Protein AF-A0A961MK84-F1 (afdb_monomer)

Secondary structure (DSSP, 8-state):
-EEEEEEES-SS-EEEEEEE-SSPP----TT-----PPPSS-HHHHHHHHHHHHHHHHHHHHHHHHHHHHHHHHHHHHHHHHHHHHHHHHHHHHHHHHHHHHHHHHHHHHHHHHHHT-

Radius of gyration: 33.27 Å; Cα contacts (8 Å, |Δi|>4): 69; chains: 1; bounding box: 73×33×93 Å

Solvent-accessible surface area (backbone atoms only — not comparable to full-atom values): 6844 Å² total; per-residue (Å²): 86,70,49,77,38,32,43,59,78,46,58,87,44,61,45,83,39,81,45,76,60,45,76,78,82,78,83,84,67,90,82,66,80,80,77,86,75,89,60,84,90,39,66,67,64,51,46,67,56,45,52,60,51,55,51,51,52,53,53,51,52,45,50,52,32,27,52,53,24,50,53,23,48,49,51,55,52,50,55,50,50,51,52,54,49,48,58,47,51,54,53,50,49,53,52,50,54,50,52,50,51,53,50,54,52,50,55,52,51,51,54,52,56,58,61,74,73,109

Nearest PDB structures (foldseek):
  7njl-assembly1_G  TM=9.414E-01  e=1.894E-06  Mycolicibacterium smegmatis MC2 155
  2quf-assembly1_A  TM=4.580E-01  e=1.541E+00  unclassified
  2qlz-assembly1_A  TM=4.606E-01  e=1.879E+00  unclassified

Mean predicted aligned error: 8.13 Å

pLDDT: mean 90.43, std 10.3, range [52.25, 98.38]

Sequence (118 aa):
ATIYFNRFQSVISQVPTERQLIPAVFEAREGGASSQYEYEPDEEAILADLLPRGVATQIFTALLENGASEQGARMSAMDNATRNAGEMIDKLTIVYNRSRQQAITSELIEIISGAEAL

Foldseek 3Di:
DKDWAWAPPDLVDTDTDIGDLPPDDDDDDDPDPPPDDDDPPDPVVVCVVVSVVVSVVVVVVRVVRRVVNVVSPVVVVVVVVVVVVVVVVVVVVVVVVVVVVVVVVVVVVVVVVVVVVD

Structure (mmCIF, N/CA/C/O backbone):
data_AF-A0A961MK84-F1
#
_entry.id   AF-A0A961MK84-F1
#
loop_
_atom_site.group_PDB
_atom_site.id
_atom_site.type_symbol
_atom_site.label_atom_id
_atom_site.label_alt_id
_atom_site.label_comp_id
_atom_site.label_asym_id
_atom_site.label_entity_id
_atom_site.label_seq_id
_atom_site.pdbx_PDB_ins_code
_atom_site.Cartn_x
_atom_site.Cartn_y
_atom_site.Cartn_z
_atom_site.occupancy
_atom_site.B_iso_or_equiv
_atom_site.auth_seq_id
_atom_site.auth_comp_id
_atom_site.auth_asym_id
_atom_site.auth_atom_id
_atom_site.pdbx_PDB_model_num
ATOM 1 N N . ALA A 1 1 ? 12.484 -10.891 -22.369 1.00 83.44 1 ALA A N 1
ATOM 2 C CA . ALA A 1 1 ? 12.456 -10.792 -20.899 1.00 83.44 1 ALA A CA 1
ATOM 3 C C . ALA A 1 1 ? 11.619 -9.587 -20.503 1.00 83.44 1 ALA A C 1
ATOM 5 O O . ALA A 1 1 ? 11.842 -8.494 -21.023 1.00 83.44 1 ALA A O 1
ATOM 6 N N . THR A 1 2 ? 10.665 -9.808 -19.606 1.00 91.75 2 THR A N 1
ATOM 7 C CA . THR A 1 2 ? 9.643 -8.837 -19.206 1.00 91.75 2 THR A CA 1
ATOM 8 C C . THR A 1 2 ? 9.625 -8.742 -17.688 1.00 91.75 2 THR A C 1
ATOM 10 O O . THR A 1 2 ? 9.780 -9.762 -17.018 1.00 91.75 2 THR A O 1
ATOM 13 N N . ILE A 1 3 ? 9.461 -7.533 -17.153 1.00 93.75 3 ILE A N 1
ATOM 14 C CA . ILE A 1 3 ? 9.304 -7.288 -15.720 1.00 93.75 3 ILE A CA 1
ATOM 15 C C . ILE A 1 3 ? 7.862 -6.897 -15.410 1.00 93.75 3 ILE A C 1
ATOM 17 O O . ILE A 1 3 ? 7.219 -6.181 -16.177 1.00 93.75 3 ILE A O 1
ATOM 21 N N . TYR A 1 4 ? 7.388 -7.353 -14.256 1.00 95.69 4 TYR A N 1
ATOM 22 C CA . TYR A 1 4 ? 6.103 -6.976 -13.690 1.00 95.69 4 TYR A CA 1
ATOM 23 C C . TYR A 1 4 ? 6.350 -6.219 -12.397 1.00 95.69 4 TYR A C 1
ATOM 25 O O . TYR A 1 4 ? 7.087 -6.684 -11.526 1.00 95.69 4 TYR A O 1
ATOM 33 N N . PHE A 1 5 ? 5.745 -5.048 -12.272 1.00 96.12 5 PHE A N 1
ATOM 34 C CA . PHE A 1 5 ? 5.843 -4.242 -11.066 1.0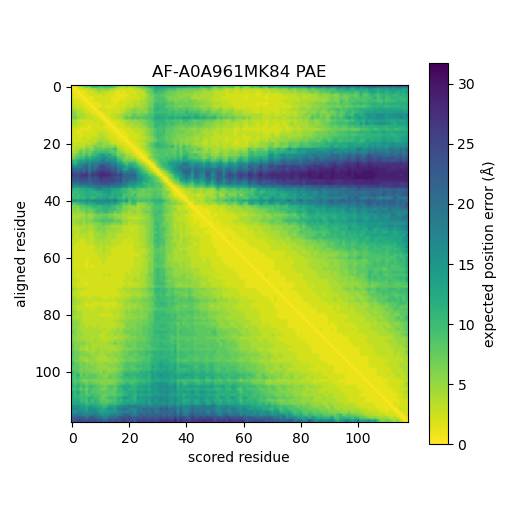0 96.12 5 PHE A CA 1
ATOM 35 C C . PHE A 1 5 ? 4.600 -3.372 -10.902 1.00 96.12 5 PHE A C 1
ATOM 37 O O . PHE A 1 5 ? 3.828 -3.170 -11.840 1.00 96.12 5 PHE A O 1
ATOM 44 N N . ASN A 1 6 ? 4.400 -2.861 -9.692 1.00 95.88 6 ASN A N 1
ATOM 45 C CA . ASN A 1 6 ? 3.358 -1.881 -9.441 1.00 95.88 6 ASN A CA 1
ATOM 46 C C . ASN A 1 6 ? 3.901 -0.489 -9.733 1.00 95.88 6 ASN A C 1
ATOM 48 O O . ASN A 1 6 ? 4.849 -0.040 -9.089 1.00 95.88 6 ASN A O 1
ATOM 52 N N . ARG A 1 7 ? 3.289 0.190 -10.701 1.00 95.25 7 ARG A N 1
ATOM 53 C CA . ARG A 1 7 ? 3.588 1.587 -10.979 1.00 95.25 7 ARG A CA 1
ATOM 54 C C . ARG A 1 7 ? 2.859 2.454 -9.966 1.00 95.25 7 ARG A C 1
ATOM 56 O O . ARG A 1 7 ? 1.630 2.392 -9.847 1.00 95.25 7 ARG A O 1
ATOM 63 N N . PHE A 1 8 ? 3.628 3.275 -9.265 1.00 94.38 8 PHE A N 1
ATOM 64 C CA . PHE A 1 8 ? 3.100 4.193 -8.273 1.00 94.38 8 PHE A CA 1
ATOM 65 C C . PHE A 1 8 ? 2.403 5.367 -8.969 1.00 94.38 8 PHE A C 1
ATOM 67 O O . PHE A 1 8 ? 3.049 6.157 -9.655 1.00 94.38 8 PHE A O 1
ATOM 74 N N . GLN A 1 9 ? 1.084 5.489 -8.800 1.00 92.88 9 GLN A N 1
ATOM 75 C CA . GLN A 1 9 ? 0.329 6.667 -9.240 1.00 92.88 9 GLN A CA 1
ATOM 76 C C . GLN A 1 9 ? -0.043 7.544 -8.043 1.00 92.88 9 GLN A C 1
ATOM 78 O O . GLN A 1 9 ? 0.109 8.762 -8.084 1.00 92.88 9 GLN A O 1
ATOM 83 N N . SER A 1 10 ? -0.531 6.926 -6.968 1.00 91.31 10 SER A N 1
ATOM 84 C CA . SER A 1 10 ? -0.803 7.586 -5.694 1.00 91.31 10 SER A CA 1
ATOM 85 C C . SER A 1 10 ? -0.784 6.571 -4.548 1.00 91.31 10 SER A C 1
ATOM 87 O O . SER A 1 10 ? -0.667 5.365 -4.758 1.00 91.31 10 SER A O 1
ATOM 89 N N . VAL A 1 11 ? -0.949 7.050 -3.313 1.00 87.38 11 VAL A N 1
ATOM 90 C CA . VAL A 1 11 ? -1.070 6.191 -2.116 1.00 87.38 11 VAL A CA 1
ATOM 91 C C . VAL A 1 11 ? -2.285 5.254 -2.197 1.00 87.38 11 VAL A C 1
ATOM 93 O O . VAL A 1 11 ? -2.273 4.179 -1.606 1.00 87.38 11 VAL A O 1
ATOM 96 N N . ILE A 1 12 ? -3.306 5.622 -2.976 1.00 85.88 12 ILE A N 1
ATOM 97 C CA . ILE A 1 12 ? -4.551 4.856 -3.131 1.00 85.88 12 ILE A CA 1
ATOM 98 C C . ILE A 1 12 ? -4.536 4.013 -4.419 1.00 85.88 12 ILE A C 1
ATOM 100 O O . ILE A 1 12 ? -5.150 2.953 -4.462 1.00 85.88 12 ILE A O 1
ATOM 104 N N . SER A 1 13 ? -3.845 4.474 -5.469 1.00 91.44 13 SER A N 1
ATOM 105 C CA . SER A 1 13 ? -3.815 3.823 -6.784 1.00 91.44 13 SER A CA 1
ATOM 106 C C . SER A 1 13 ? -2.418 3.298 -7.112 1.00 91.44 13 SER A C 1
ATOM 108 O O . SER A 1 13 ? -1.484 4.071 -7.355 1.00 91.44 13 SER A O 1
ATOM 110 N N . GLN A 1 14 ? -2.291 1.972 -7.158 1.00 91.94 14 GLN A N 1
ATOM 111 C CA . GLN A 1 14 ? -1.114 1.261 -7.650 1.00 91.94 14 GLN A CA 1
ATOM 112 C C . GLN A 1 14 ? -1.530 0.401 -8.845 1.00 91.94 14 GLN A C 1
ATOM 114 O O . GLN A 1 14 ? -2.438 -0.419 -8.728 1.00 91.94 14 GLN A O 1
ATOM 119 N N . VAL A 1 15 ? -0.890 0.602 -10.001 1.00 95.31 15 VAL A N 1
ATOM 120 C CA . VAL A 1 15 ? -1.293 -0.058 -11.253 1.00 95.31 15 VAL A CA 1
ATOM 121 C C . VAL A 1 15 ? -0.304 -1.175 -11.598 1.00 95.31 15 VAL A C 1
ATOM 123 O O . VAL A 1 15 ? 0.862 -0.869 -11.883 1.00 95.31 15 VAL A O 1
ATOM 126 N N . PRO A 1 16 ? -0.737 -2.450 -11.632 1.00 95.75 16 PRO A N 1
ATOM 127 C CA . PRO A 1 16 ? 0.087 -3.545 -12.127 1.00 95.75 16 PRO A CA 1
ATOM 128 C C . PRO A 1 16 ? 0.474 -3.273 -13.577 1.00 95.75 16 PRO A C 1
ATOM 130 O O . PRO A 1 16 ? -0.386 -3.077 -14.435 1.00 95.75 16 PRO A O 1
ATOM 133 N N . THR A 1 17 ? 1.773 -3.201 -13.837 1.00 94.81 17 THR A N 1
ATOM 134 C CA . THR A 1 17 ? 2.309 -2.829 -15.143 1.00 94.81 17 THR A CA 1
ATOM 135 C C . THR A 1 17 ? 3.274 -3.905 -15.616 1.00 94.81 17 THR A C 1
ATOM 137 O O . THR A 1 17 ? 4.157 -4.346 -14.878 1.00 94.81 17 THR A O 1
ATOM 140 N N . GLU A 1 18 ? 3.094 -4.315 -16.866 1.00 94.81 18 GLU A N 1
ATOM 141 C CA . GLU A 1 18 ? 4.021 -5.163 -17.600 1.00 94.81 18 GLU A CA 1
ATOM 142 C C . GLU A 1 18 ? 4.944 -4.271 -18.434 1.00 94.81 18 GLU A C 1
ATOM 144 O O . GLU A 1 18 ? 4.478 -3.393 -19.164 1.00 94.81 18 GLU A O 1
ATOM 149 N N . ARG A 1 19 ? 6.259 -4.480 -18.336 1.00 91.12 19 ARG A N 1
ATOM 150 C CA . ARG A 1 19 ? 7.237 -3.770 -19.166 1.00 91.12 19 ARG A CA 1
ATOM 151 C C . ARG A 1 19 ? 8.241 -4.740 -19.765 1.00 91.12 19 ARG A C 1
ATOM 153 O O . ARG A 1 19 ? 8.966 -5.436 -19.054 1.00 91.12 19 ARG A O 1
ATOM 160 N N . GLN A 1 20 ? 8.322 -4.755 -21.090 1.00 90.44 20 GLN A N 1
ATOM 161 C CA . GLN A 1 20 ? 9.357 -5.491 -21.805 1.00 90.44 20 GLN A CA 1
ATOM 162 C C . GLN A 1 20 ? 10.712 -4.786 -21.631 1.00 90.44 20 GLN A C 1
ATOM 164 O O . GLN A 1 20 ? 10.832 -3.595 -21.906 1.00 90.44 20 GLN A O 1
ATOM 169 N N . LEU A 1 21 ? 11.728 -5.523 -21.175 1.00 87.75 21 LEU A N 1
ATOM 170 C CA . LEU A 1 21 ? 13.107 -5.027 -21.035 1.00 87.75 21 LEU A CA 1
ATOM 171 C C . LEU A 1 21 ? 13.989 -5.458 -22.206 1.00 87.75 21 LEU A C 1
ATOM 173 O O . LEU A 1 21 ? 14.794 -4.677 -22.698 1.00 87.75 21 LEU A O 1
ATOM 177 N N . ILE A 1 22 ? 13.859 -6.718 -22.630 1.00 88.31 22 ILE A N 1
ATOM 178 C CA . ILE A 1 22 ? 14.693 -7.314 -23.680 1.00 88.31 22 ILE A CA 1
ATOM 179 C C . ILE A 1 22 ? 13.793 -8.089 -24.650 1.00 88.31 22 ILE A C 1
ATOM 181 O O . ILE A 1 22 ? 13.031 -8.942 -24.178 1.00 88.31 22 ILE A O 1
ATOM 185 N N . PRO A 1 23 ? 13.911 -7.885 -25.974 1.00 86.00 23 PRO A N 1
ATOM 186 C CA . PRO A 1 23 ? 14.751 -6.886 -26.651 1.00 86.00 23 PRO A CA 1
ATOM 187 C C . PRO A 1 23 ? 14.291 -5.448 -26.372 1.00 86.00 23 PRO A C 1
ATOM 189 O O . PRO A 1 23 ? 13.110 -5.228 -26.092 1.00 86.00 23 PRO A O 1
ATOM 192 N N . ALA A 1 24 ? 15.234 -4.501 -26.426 1.00 80.19 24 ALA A N 1
ATOM 193 C CA . ALA A 1 24 ? 14.948 -3.081 -26.251 1.00 80.19 24 ALA A CA 1
ATOM 194 C C . ALA A 1 24 ? 14.028 -2.597 -27.378 1.00 80.19 24 ALA A C 1
ATOM 196 O O . ALA A 1 24 ? 14.294 -2.837 -28.555 1.00 80.19 24 ALA A O 1
ATOM 197 N N . VAL A 1 25 ? 12.937 -1.934 -27.001 1.00 80.25 25 VAL A N 1
ATOM 198 C CA . VAL A 1 25 ? 11.987 -1.341 -27.941 1.00 80.25 25 VAL A CA 1
ATOM 199 C C . VAL A 1 25 ? 12.277 0.152 -28.001 1.00 80.25 25 VAL A C 1
ATOM 201 O O . VAL A 1 25 ? 12.260 0.829 -26.974 1.00 80.25 25 VAL A O 1
ATOM 204 N N . PHE A 1 26 ? 12.555 0.653 -29.199 1.00 78.00 26 PHE A N 1
ATOM 205 C CA . PHE A 1 26 ? 12.775 2.072 -29.451 1.00 78.00 26 PHE A CA 1
ATOM 206 C C . PHE A 1 26 ? 11.585 2.608 -30.240 1.00 78.00 26 PHE A C 1
ATOM 208 O O . PHE A 1 26 ? 11.241 2.061 -31.288 1.00 78.00 26 PHE A O 1
ATOM 215 N N . GLU A 1 27 ? 10.951 3.672 -29.754 1.00 73.56 27 GLU A N 1
ATOM 216 C CA . GLU A 1 27 ? 9.993 4.411 -30.573 1.00 73.56 27 GLU A CA 1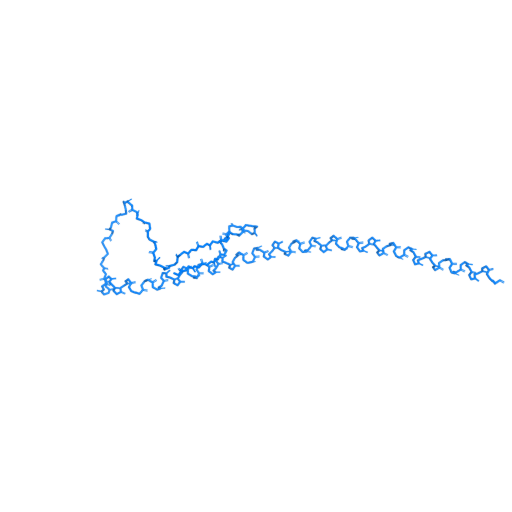
ATOM 217 C C . GLU A 1 27 ? 10.773 5.236 -31.599 1.00 73.56 27 GLU A C 1
ATOM 219 O O . GLU A 1 27 ? 11.640 6.039 -31.239 1.00 73.56 27 GLU A O 1
ATOM 224 N N . ALA A 1 28 ? 10.491 5.027 -32.885 1.00 63.34 28 ALA A N 1
ATOM 225 C CA . ALA A 1 28 ? 11.085 5.825 -33.946 1.00 63.34 28 ALA A CA 1
ATOM 226 C C . ALA A 1 28 ? 10.585 7.272 -33.818 1.00 63.34 28 ALA A C 1
ATOM 228 O O . ALA A 1 28 ? 9.439 7.579 -34.139 1.00 63.34 28 ALA A O 1
ATOM 229 N N . ARG A 1 29 ? 11.439 8.178 -33.332 1.00 61.59 29 ARG A N 1
ATOM 230 C CA . ARG A 1 29 ? 11.169 9.617 -33.408 1.00 61.59 29 ARG A CA 1
ATOM 231 C C . ARG A 1 29 ? 11.412 10.090 -34.835 1.00 61.59 29 ARG A C 1
ATOM 233 O O . ARG A 1 29 ? 12.558 10.296 -35.230 1.00 61.59 29 ARG A O 1
ATOM 240 N N . GLU A 1 30 ? 10.341 10.319 -35.587 1.00 52.25 30 GLU A N 1
ATOM 241 C CA . GLU A 1 30 ? 10.414 11.142 -36.794 1.00 52.25 30 GLU A CA 1
ATOM 242 C C . GLU A 1 30 ? 10.837 12.567 -36.388 1.00 52.25 30 GLU A C 1
ATOM 244 O O . GLU A 1 30 ? 10.111 13.270 -35.687 1.00 52.25 30 GLU A O 1
ATOM 249 N N . GLY A 1 31 ? 12.050 12.980 -36.776 1.00 56.75 31 GLY A N 1
ATOM 250 C CA . GLY A 1 31 ? 12.526 14.363 -36.622 1.00 56.75 31 GLY A CA 1
ATOM 251 C C . GLY A 1 31 ? 13.538 14.641 -35.503 1.00 56.75 31 GLY A C 1
ATOM 252 O O . GLY A 1 31 ? 13.810 15.805 -35.217 1.00 56.75 31 GLY A O 1
ATOM 253 N N . GLY A 1 32 ? 14.133 13.624 -34.873 1.00 54.12 32 GLY A N 1
ATOM 254 C CA . GLY A 1 32 ? 15.278 13.843 -33.983 1.00 54.12 32 GLY A CA 1
ATOM 255 C C . GLY A 1 32 ? 16.520 14.238 -34.783 1.00 54.12 32 GLY A C 1
ATOM 256 O O . GLY A 1 32 ? 16.973 13.458 -35.616 1.00 54.12 32 GLY A O 1
ATOM 257 N N . ALA A 1 33 ? 17.077 15.429 -34.546 1.00 56.41 33 ALA A N 1
ATOM 258 C CA . ALA A 1 33 ? 18.382 15.793 -35.088 1.00 56.41 33 ALA A CA 1
ATOM 259 C C . ALA A 1 33 ? 19.398 14.710 -34.695 1.00 56.41 33 ALA A C 1
ATOM 261 O O . ALA A 1 33 ? 19.624 14.476 -33.507 1.00 56.41 33 ALA A O 1
ATOM 262 N N . SER A 1 34 ? 19.986 14.034 -35.683 1.00 61.41 34 SER A N 1
ATOM 263 C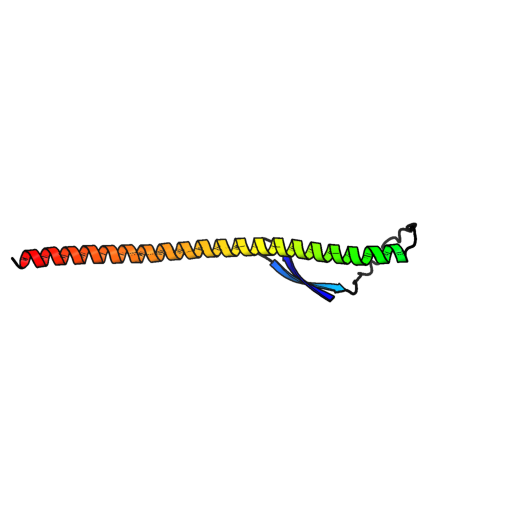 CA . SER A 1 34 ? 21.110 13.131 -35.465 1.00 61.41 34 SER A CA 1
ATOM 264 C C . SER A 1 34 ? 22.314 13.983 -35.072 1.00 61.41 34 SER A C 1
ATOM 266 O O . SER A 1 34 ? 23.074 14.442 -35.927 1.00 61.41 34 SER A O 1
ATOM 268 N N . SER A 1 35 ? 22.444 14.286 -33.783 1.00 67.31 35 SER A N 1
ATOM 269 C CA . SER A 1 35 ? 23.667 14.863 -33.245 1.00 67.31 35 SER A CA 1
ATOM 270 C C . SER A 1 35 ? 24.796 13.880 -33.541 1.00 67.31 35 SER A C 1
ATOM 272 O O . SER A 1 35 ? 24.759 12.739 -33.091 1.00 67.31 35 SER A O 1
ATOM 274 N N . GLN A 1 36 ? 25.750 14.299 -34.370 1.00 74.50 36 GLN A N 1
ATOM 275 C CA . GLN A 1 36 ? 26.944 13.511 -34.649 1.00 74.50 36 GLN A CA 1
ATOM 276 C C . GLN A 1 36 ? 27.826 13.579 -33.403 1.00 74.50 36 GLN A C 1
ATOM 278 O O . GLN A 1 36 ? 28.315 14.653 -33.052 1.00 74.50 36 GLN A O 1
ATOM 283 N N . TYR A 1 37 ? 27.955 12.455 -32.706 1.00 79.94 37 TYR A N 1
ATOM 284 C CA . TYR A 1 37 ? 28.857 12.310 -31.572 1.00 79.94 37 TYR A CA 1
ATOM 285 C C . TYR A 1 37 ? 30.166 11.686 -32.056 1.00 79.94 37 TYR A C 1
ATOM 287 O O . TYR A 1 37 ? 30.157 10.782 -32.889 1.00 79.94 37 TYR A O 1
ATOM 295 N N . GLU A 1 38 ? 31.289 12.180 -31.543 1.00 83.25 38 GLU A N 1
ATOM 296 C CA . GLU A 1 38 ? 32.574 11.500 -31.675 1.00 83.25 38 GLU A CA 1
ATOM 297 C C . GLU A 1 38 ? 32.659 10.458 -30.554 1.00 83.25 38 GLU A C 1
ATOM 299 O O . GLU A 1 38 ? 32.498 10.786 -29.375 1.00 83.25 38 GLU A O 1
ATOM 304 N N . TYR A 1 39 ? 32.806 9.190 -30.934 1.00 83.44 39 TYR A N 1
ATOM 305 C CA . TYR A 1 39 ? 32.840 8.057 -30.016 1.00 83.44 39 TYR A CA 1
ATOM 306 C C . TYR A 1 39 ? 34.290 7.662 -29.765 1.00 83.44 39 TYR A C 1
ATOM 308 O O . TYR A 1 39 ? 35.040 7.442 -30.711 1.00 83.44 39 TYR A O 1
ATOM 316 N N . GLU A 1 40 ? 34.666 7.518 -28.500 1.00 84.44 40 GLU A N 1
ATOM 317 C CA . GLU A 1 40 ? 35.969 6.986 -28.113 1.00 84.44 40 GLU A CA 1
ATOM 318 C C . GLU A 1 40 ? 35.749 5.908 -27.041 1.00 84.44 40 GLU A C 1
ATOM 320 O O . GLU A 1 40 ? 35.179 6.224 -25.990 1.00 84.44 40 GLU A O 1
ATOM 325 N N . PRO A 1 41 ? 36.134 4.633 -27.266 1.00 83.88 41 PRO A N 1
ATOM 326 C CA . PRO A 1 41 ? 36.964 4.095 -28.359 1.00 83.88 41 PRO A CA 1
ATOM 327 C C . PRO A 1 41 ? 36.243 3.847 -29.702 1.00 83.88 41 PRO A C 1
ATOM 329 O O . PRO A 1 41 ? 36.798 4.171 -30.746 1.00 83.88 41 PRO A O 1
ATOM 332 N N . ASP A 1 42 ? 35.025 3.307 -29.697 1.00 87.94 42 ASP A N 1
ATOM 333 C CA . ASP A 1 42 ? 34.190 3.065 -30.880 1.00 87.94 42 ASP A CA 1
ATOM 334 C C . ASP A 1 42 ? 32.716 2.916 -30.458 1.00 87.94 42 ASP A C 1
ATOM 336 O O . ASP A 1 42 ? 32.408 2.665 -29.288 1.00 87.94 42 ASP A O 1
ATOM 340 N N . GLU A 1 43 ? 31.789 3.107 -31.398 1.00 86.81 43 GLU A N 1
ATOM 341 C CA . GLU A 1 43 ? 30.346 3.078 -31.121 1.00 86.81 43 GLU A CA 1
ATOM 342 C C . GLU A 1 43 ? 29.884 1.715 -30.580 1.00 86.81 43 GLU A C 1
ATOM 344 O O . GLU A 1 43 ? 29.099 1.665 -29.630 1.00 86.81 43 GLU A O 1
ATOM 349 N N . GLU A 1 44 ? 30.396 0.611 -31.135 1.00 88.31 44 GLU A N 1
ATOM 350 C CA . GLU A 1 44 ? 30.011 -0.743 -30.724 1.00 88.31 44 GLU A CA 1
ATOM 351 C C . GLU A 1 44 ? 30.456 -1.037 -29.290 1.00 88.31 44 GLU A C 1
ATOM 353 O O . GLU A 1 44 ? 29.657 -1.542 -28.496 1.00 88.31 44 GLU A O 1
ATOM 358 N N . ALA A 1 45 ? 31.690 -0.676 -28.923 1.00 88.88 45 ALA A N 1
ATOM 359 C CA . ALA A 1 45 ? 32.182 -0.842 -27.558 1.00 88.88 45 ALA A CA 1
ATOM 360 C C . ALA A 1 45 ? 31.374 -0.029 -26.538 1.00 88.88 45 ALA A C 1
ATOM 362 O O . ALA A 1 45 ? 31.022 -0.545 -25.472 1.00 88.88 45 ALA A O 1
ATOM 363 N N . ILE A 1 46 ? 31.036 1.223 -26.863 1.00 88.31 46 ILE A N 1
ATOM 364 C CA . ILE A 1 46 ? 30.214 2.064 -25.983 1.00 88.31 46 ILE A CA 1
ATOM 365 C C . ILE A 1 46 ? 28.803 1.482 -25.861 1.00 88.31 46 ILE A C 1
ATOM 367 O O . ILE A 1 46 ? 28.267 1.382 -24.755 1.00 88.31 46 ILE A O 1
ATOM 371 N N . LEU A 1 47 ? 28.198 1.043 -26.966 1.00 87.50 47 LEU A N 1
ATOM 372 C CA . LEU A 1 47 ? 26.866 0.444 -26.955 1.00 87.50 47 LEU A CA 1
ATOM 373 C C . LEU A 1 47 ? 26.835 -0.866 -26.151 1.00 87.50 47 LEU A C 1
ATOM 375 O O . LEU A 1 47 ? 25.905 -1.080 -25.370 1.00 87.50 47 LEU A O 1
ATOM 379 N N . ALA A 1 48 ? 27.859 -1.712 -26.283 1.00 88.81 48 ALA A N 1
ATOM 380 C CA . ALA A 1 48 ? 27.988 -2.965 -25.539 1.00 88.81 48 ALA A CA 1
ATOM 381 C C . ALA A 1 48 ? 28.026 -2.751 -24.016 1.00 88.81 48 ALA A C 1
ATOM 383 O O . ALA A 1 48 ? 27.524 -3.587 -23.264 1.00 88.81 48 ALA A O 1
ATOM 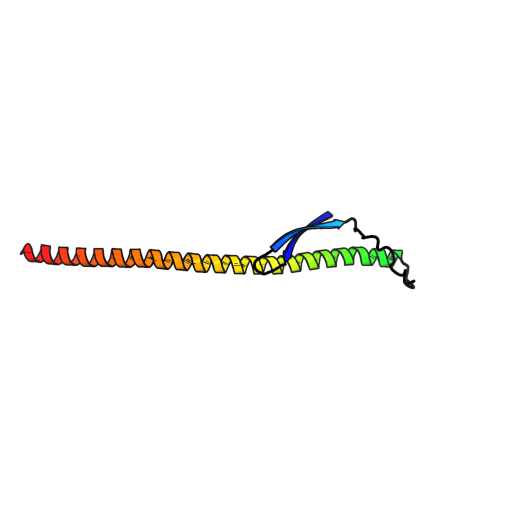384 N N . ASP A 1 49 ? 28.569 -1.622 -23.562 1.00 89.31 49 ASP A N 1
ATOM 385 C CA . ASP A 1 49 ? 28.622 -1.238 -22.152 1.00 89.31 49 ASP A CA 1
ATOM 386 C C . ASP A 1 49 ? 27.358 -0.487 -21.681 1.00 89.31 49 ASP A C 1
ATOM 388 O O . ASP A 1 49 ? 26.866 -0.690 -20.565 1.00 89.31 49 ASP A O 1
ATOM 392 N N . LEU A 1 50 ? 26.766 0.350 -22.536 1.00 88.88 50 LEU A N 1
ATOM 393 C CA . LEU A 1 50 ? 25.553 1.101 -22.209 1.00 88.88 50 LEU A CA 1
ATOM 394 C C . LEU A 1 50 ? 24.298 0.227 -22.165 1.00 88.88 50 LEU A C 1
ATOM 396 O O . LEU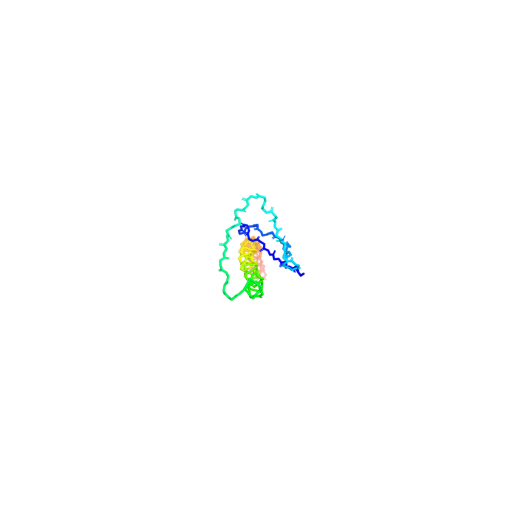 A 1 50 ? 23.433 0.467 -21.322 1.00 88.88 50 LEU A O 1
ATOM 400 N N . LEU A 1 51 ? 24.181 -0.789 -23.023 1.00 89.62 51 LEU A N 1
ATOM 401 C CA . LEU A 1 51 ? 23.030 -1.699 -23.043 1.00 89.62 51 LEU A CA 1
ATOM 402 C C . LEU A 1 51 ? 22.763 -2.369 -21.679 1.00 89.62 51 LEU A C 1
ATOM 404 O O . LEU A 1 51 ? 21.649 -2.223 -21.162 1.00 89.62 51 LEU A O 1
ATOM 408 N N . PRO A 1 52 ? 23.731 -3.054 -21.034 1.00 90.69 52 PRO A N 1
ATOM 409 C CA . PRO A 1 52 ? 23.508 -3.656 -19.722 1.00 90.69 52 PRO A CA 1
ATOM 410 C C . PRO A 1 52 ? 23.250 -2.608 -18.633 1.00 90.69 52 PRO A C 1
ATOM 412 O O . PRO A 1 52 ? 22.413 -2.846 -17.760 1.00 90.69 52 PRO A O 1
ATOM 415 N N . ARG A 1 53 ? 23.877 -1.422 -18.695 1.00 92.19 53 ARG A N 1
ATOM 416 C CA . ARG A 1 53 ? 23.574 -0.318 -17.763 1.00 92.19 53 ARG A CA 1
ATOM 417 C C . ARG A 1 53 ? 22.147 0.188 -17.930 1.00 92.19 53 ARG A C 1
ATOM 419 O O . ARG A 1 53 ? 21.469 0.408 -16.934 1.00 92.19 53 ARG A O 1
ATOM 426 N N . GLY A 1 54 ? 21.670 0.327 -19.165 1.00 90.00 54 GLY A N 1
ATOM 427 C CA . GLY A 1 54 ? 20.302 0.737 -19.477 1.00 90.00 54 GLY A CA 1
ATOM 428 C C . GLY A 1 54 ? 19.258 -0.271 -18.997 1.00 90.00 54 GLY A C 1
ATOM 429 O O . GLY A 1 54 ? 18.174 0.116 -18.563 1.00 90.00 54 GLY A O 1
ATOM 430 N N . VAL A 1 55 ? 19.580 -1.565 -19.028 1.00 91.38 55 VAL A N 1
ATOM 431 C CA . VAL A 1 55 ? 18.743 -2.614 -18.427 1.00 91.38 55 VAL A CA 1
ATOM 432 C C . VAL A 1 55 ? 18.774 -2.515 -16.898 1.00 91.38 55 VAL A C 1
ATOM 434 O O . VAL A 1 55 ? 17.719 -2.533 -16.264 1.00 91.38 55 VAL A O 1
ATOM 437 N N . ALA A 1 56 ? 19.957 -2.357 -16.298 1.00 92.94 56 ALA A N 1
ATOM 438 C CA . ALA A 1 56 ? 20.114 -2.245 -14.849 1.00 92.94 56 ALA A CA 1
ATOM 439 C C . ALA A 1 56 ? 19.367 -1.034 -14.269 1.00 92.94 56 ALA A C 1
ATOM 441 O O . ALA A 1 56 ? 18.674 -1.170 -13.260 1.00 92.94 56 ALA A O 1
ATOM 442 N N . THR A 1 57 ? 19.443 0.132 -14.920 1.00 93.31 57 THR A N 1
ATOM 443 C CA . THR A 1 57 ? 18.712 1.332 -14.490 1.00 93.31 57 THR A CA 1
ATOM 444 C C . THR A 1 57 ? 17.204 1.136 -14.586 1.00 93.31 57 THR A C 1
ATOM 446 O O . THR A 1 57 ? 16.503 1.471 -13.639 1.00 93.31 57 THR A O 1
ATOM 449 N N . GLN A 1 58 ? 16.694 0.525 -15.661 1.00 91.69 58 GLN A N 1
ATOM 450 C CA . GLN A 1 58 ? 15.263 0.232 -15.799 1.00 91.69 58 GLN A CA 1
ATOM 451 C C . GLN A 1 58 ? 14.747 -0.726 -14.720 1.00 91.69 58 GLN A C 1
ATOM 453 O O . GLN A 1 58 ? 13.668 -0.503 -14.170 1.00 91.69 58 GLN A O 1
ATOM 458 N N . ILE A 1 59 ? 15.515 -1.768 -14.388 1.00 94.00 59 ILE A N 1
ATOM 459 C CA . ILE A 1 59 ? 15.180 -2.685 -13.290 1.00 94.00 59 ILE A CA 1
ATOM 460 C C . ILE A 1 59 ? 15.184 -1.934 -11.956 1.00 94.00 59 ILE A C 1
ATOM 462 O O . ILE A 1 59 ? 14.259 -2.091 -11.160 1.00 94.00 59 ILE A O 1
ATOM 466 N N . PHE A 1 60 ? 16.192 -1.094 -11.716 1.00 96.31 60 PHE A N 1
ATOM 467 C CA . PHE A 1 60 ? 16.293 -0.322 -10.482 1.00 96.31 60 PHE A CA 1
ATOM 468 C C . PHE A 1 60 ? 15.136 0.674 -10.329 1.00 96.31 60 PHE A C 1
ATOM 470 O O . PHE A 1 60 ? 14.547 0.768 -9.255 1.00 96.31 60 PHE A O 1
ATOM 477 N N . THR A 1 61 ? 14.739 1.357 -11.405 1.00 95.12 61 THR A N 1
ATOM 478 C CA . THR A 1 61 ? 13.555 2.226 -11.408 1.00 95.12 61 THR A CA 1
ATOM 479 C C . THR A 1 61 ? 12.286 1.442 -11.079 1.00 95.12 61 THR A C 1
ATOM 481 O O . THR A 1 61 ? 11.555 1.841 -10.177 1.00 95.12 61 THR A O 1
ATOM 484 N N . ALA A 1 62 ? 12.058 0.300 -11.736 1.00 95.81 62 ALA A N 1
ATOM 485 C CA . ALA A 1 62 ? 10.891 -0.541 -11.469 1.00 95.81 62 ALA A CA 1
ATOM 486 C C . ALA A 1 62 ? 10.852 -1.043 -10.013 1.00 95.81 62 ALA A C 1
ATOM 488 O O . ALA A 1 62 ? 9.783 -1.107 -9.406 1.00 95.81 62 ALA A O 1
ATOM 489 N N . LEU A 1 63 ? 12.013 -1.362 -9.430 1.00 96.69 63 LEU A N 1
ATOM 490 C CA . LEU A 1 63 ? 12.131 -1.752 -8.025 1.00 96.69 63 LEU A CA 1
ATOM 491 C C . LEU A 1 63 ? 11.730 -0.609 -7.081 1.00 96.69 63 LEU A C 1
ATOM 493 O O . LEU A 1 63 ? 10.972 -0.836 -6.139 1.00 96.69 63 LEU A O 1
ATOM 497 N N . LEU A 1 64 ? 12.205 0.613 -7.338 1.00 96.62 64 LEU A N 1
ATOM 498 C CA . LEU A 1 64 ? 11.855 1.786 -6.533 1.00 96.62 64 LEU A CA 1
ATOM 499 C C . LEU A 1 64 ? 10.362 2.132 -6.639 1.00 96.62 64 LEU A C 1
ATOM 501 O O . LEU A 1 64 ? 9.729 2.414 -5.621 1.00 96.62 64 LEU A O 1
ATOM 505 N N . GLU A 1 65 ? 9.780 2.061 -7.839 1.00 95.44 65 GLU A N 1
ATOM 506 C CA . GLU A 1 65 ? 8.340 2.270 -8.045 1.00 95.44 65 GLU A CA 1
ATOM 507 C C . GLU A 1 65 ? 7.499 1.213 -7.317 1.00 95.44 65 GLU A C 1
ATOM 509 O O . GLU A 1 65 ? 6.475 1.541 -6.706 1.00 95.44 65 GLU A O 1
ATOM 514 N N . ASN A 1 66 ? 7.951 -0.044 -7.326 1.00 96.31 66 ASN A N 1
ATOM 515 C CA . ASN A 1 66 ? 7.296 -1.118 -6.589 1.00 96.31 66 ASN A CA 1
ATOM 516 C C . ASN A 1 66 ? 7.377 -0.883 -5.075 1.00 96.31 66 ASN A C 1
ATOM 518 O O . ASN A 1 66 ? 6.359 -0.969 -4.396 1.00 96.31 66 ASN A O 1
ATOM 522 N N . GLY A 1 67 ? 8.549 -0.497 -4.559 1.00 96.38 67 GLY A N 1
ATOM 523 C CA . GLY A 1 67 ? 8.732 -0.181 -3.142 1.00 96.38 67 GLY A CA 1
ATOM 524 C C . GLY A 1 67 ? 7.851 0.982 -2.674 1.00 96.38 67 GLY A C 1
ATOM 525 O O . GLY A 1 67 ? 7.217 0.894 -1.622 1.00 96.38 67 GLY A O 1
ATOM 526 N N . ALA A 1 68 ? 7.732 2.047 -3.472 1.00 95.25 68 ALA A N 1
ATOM 527 C CA . ALA A 1 68 ? 6.808 3.147 -3.185 1.00 95.25 68 ALA A CA 1
ATOM 528 C C . ALA A 1 68 ? 5.339 2.680 -3.187 1.00 95.25 68 ALA A C 1
ATOM 530 O O . ALA A 1 68 ? 4.567 3.027 -2.290 1.00 95.25 68 ALA A O 1
ATOM 531 N N . SER A 1 69 ? 4.966 1.849 -4.164 1.00 95.50 69 SER A N 1
ATOM 532 C CA . SER A 1 69 ? 3.631 1.248 -4.265 1.00 95.50 69 SER A CA 1
ATOM 533 C C . SER A 1 69 ? 3.300 0.345 -3.077 1.00 95.50 69 SER A C 1
ATOM 535 O O . SER A 1 69 ? 2.189 0.410 -2.556 1.00 95.50 69 SER A O 1
ATOM 537 N N . GLU A 1 70 ? 4.257 -0.456 -2.608 1.00 95.94 70 GLU A N 1
ATOM 538 C CA . GLU A 1 70 ? 4.101 -1.323 -1.439 1.00 95.94 70 GLU A CA 1
ATOM 539 C C . GLU A 1 70 ? 3.806 -0.506 -0.179 1.00 95.94 70 GLU A C 1
ATOM 541 O O . GLU A 1 70 ? 2.864 -0.819 0.551 1.00 95.94 70 GLU A O 1
ATOM 546 N N . GLN A 1 71 ? 4.574 0.562 0.066 1.00 96.25 71 GLN A N 1
ATOM 547 C CA . GLN A 1 71 ? 4.338 1.414 1.232 1.00 96.25 71 GLN A CA 1
ATOM 548 C C . GLN A 1 71 ? 2.977 2.114 1.148 1.00 96.25 71 GLN A C 1
ATOM 550 O O . GLN A 1 71 ? 2.246 2.131 2.137 1.00 96.25 71 GLN A O 1
ATOM 555 N N . GLY A 1 72 ? 2.584 2.616 -0.028 1.00 94.00 72 GLY A N 1
ATOM 556 C CA . GLY A 1 72 ? 1.264 3.226 -0.226 1.00 94.00 72 GLY A CA 1
ATOM 557 C C . GLY A 1 72 ? 0.105 2.252 0.025 1.00 94.00 72 GLY A C 1
ATOM 558 O O . GLY A 1 72 ? -0.831 2.564 0.767 1.00 94.00 72 GLY A O 1
ATOM 559 N N . ALA A 1 73 ? 0.206 1.035 -0.516 1.00 94.25 73 ALA A N 1
ATOM 560 C CA . ALA A 1 73 ? -0.774 -0.024 -0.289 1.00 94.25 73 ALA A CA 1
ATOM 561 C C . ALA A 1 73 ? -0.834 -0.436 1.192 1.00 94.25 73 ALA A C 1
ATOM 563 O O . ALA A 1 73 ? -1.921 -0.625 1.743 1.00 94.25 73 ALA A O 1
ATOM 564 N N . 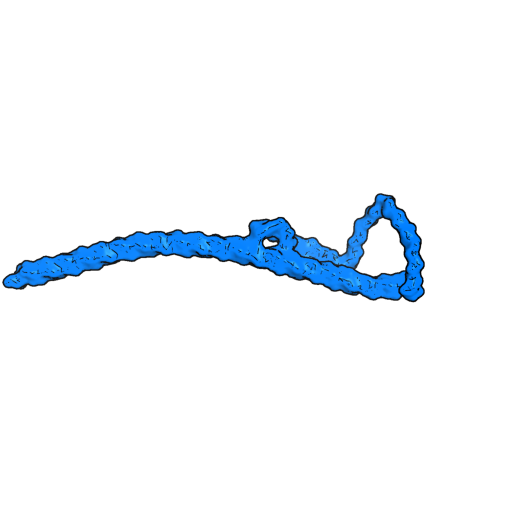ARG A 1 74 ? 0.322 -0.521 1.866 1.00 95.69 74 ARG A N 1
ATOM 565 C CA . ARG A 1 74 ? 0.402 -0.830 3.299 1.00 95.69 74 ARG A CA 1
ATOM 566 C C . ARG A 1 74 ? -0.274 0.244 4.146 1.00 95.69 74 ARG A C 1
ATOM 568 O O . ARG A 1 74 ? -1.016 -0.116 5.053 1.00 95.69 74 ARG A O 1
ATOM 575 N N . MET A 1 75 ? -0.067 1.527 3.849 1.00 94.94 75 MET A N 1
ATOM 576 C CA . MET A 1 75 ? -0.736 2.623 4.561 1.00 94.94 75 MET A CA 1
ATOM 577 C C . MET A 1 75 ? -2.260 2.493 4.464 1.00 94.94 75 MET A C 1
ATOM 579 O O . MET A 1 75 ? -2.934 2.412 5.487 1.00 94.94 75 MET A O 1
ATOM 583 N N . SER A 1 76 ? -2.790 2.339 3.248 1.00 92.62 76 SER A N 1
ATOM 584 C CA . SER A 1 76 ? -4.234 2.173 3.022 1.00 92.62 76 SER A CA 1
ATOM 585 C C . SER A 1 76 ? -4.805 0.931 3.726 1.00 92.62 76 SER A C 1
ATOM 587 O O . SER A 1 76 ? -5.901 0.967 4.289 1.00 92.62 76 SER A O 1
ATOM 589 N N . ALA A 1 77 ? -4.065 -0.182 3.728 1.00 94.00 77 ALA A N 1
ATOM 590 C CA . ALA A 1 77 ? -4.475 -1.404 4.414 1.00 94.00 77 ALA A CA 1
ATOM 591 C C . ALA A 1 77 ? -4.511 -1.237 5.943 1.00 94.00 77 ALA A C 1
ATOM 593 O O . ALA A 1 77 ? -5.450 -1.706 6.588 1.00 94.00 77 ALA A O 1
ATOM 594 N N . MET A 1 78 ? -3.521 -0.554 6.522 1.00 97.31 78 MET A N 1
ATOM 595 C CA . MET A 1 78 ? -3.445 -0.316 7.967 1.00 97.31 78 MET A CA 1
ATOM 596 C C . MET A 1 78 ? -4.487 0.699 8.444 1.00 97.31 78 MET A C 1
ATOM 598 O O . MET A 1 78 ? -5.070 0.512 9.514 1.00 97.31 78 MET A O 1
ATOM 602 N N . ASP A 1 79 ? -4.795 1.715 7.638 1.00 96.56 79 ASP A N 1
ATOM 603 C CA . ASP A 1 79 ? -5.887 2.652 7.918 1.00 96.56 79 ASP A CA 1
ATOM 604 C C . ASP A 1 79 ? -7.231 1.913 7.984 1.00 96.56 79 ASP A C 1
ATOM 606 O O . ASP A 1 79 ? -7.993 2.067 8.943 1.00 96.56 79 ASP A O 1
ATOM 610 N N . ASN A 1 80 ? -7.495 1.026 7.019 1.00 95.12 80 ASN A N 1
ATOM 611 C CA . ASN A 1 80 ? -8.688 0.179 7.030 1.00 95.12 80 ASN A CA 1
ATOM 612 C C . ASN A 1 80 ? -8.710 -0.774 8.232 1.00 95.12 80 ASN A C 1
ATOM 614 O O . ASN A 1 80 ? -9.743 -0.915 8.886 1.00 95.12 80 ASN A O 1
ATOM 618 N N . ALA A 1 81 ? -7.578 -1.395 8.569 1.00 97.81 81 ALA A N 1
ATOM 619 C CA . ALA A 1 81 ? -7.476 -2.260 9.741 1.00 97.81 81 ALA A CA 1
ATOM 620 C C . ALA A 1 81 ? -7.779 -1.499 11.042 1.00 97.81 81 ALA A C 1
ATOM 622 O O . ALA A 1 81 ? -8.505 -2.006 11.896 1.00 97.81 81 ALA A O 1
ATOM 623 N N . THR A 1 82 ? -7.292 -0.263 11.165 1.00 98.12 82 THR A N 1
ATOM 624 C CA . THR A 1 82 ? -7.525 0.600 12.332 1.00 98.12 82 THR A CA 1
ATOM 625 C C . THR A 1 82 ? -9.002 0.961 12.469 1.00 98.12 82 THR A C 1
ATOM 627 O O . THR A 1 82 ? -9.564 0.860 13.560 1.00 98.12 82 THR A O 1
ATOM 630 N N . ARG A 1 83 ? -9.667 1.314 11.362 1.00 97.31 83 ARG A N 1
ATOM 631 C CA . ARG A 1 83 ? -11.115 1.583 11.359 1.00 97.31 83 ARG A CA 1
ATOM 632 C C . ARG A 1 83 ? -11.920 0.341 11.742 1.00 97.31 83 ARG A C 1
ATOM 634 O O . ARG A 1 83 ? -12.776 0.428 12.618 1.00 97.31 83 ARG A O 1
ATOM 641 N N . ASN A 1 84 ? -11.587 -0.817 11.173 1.00 97.38 84 ASN A N 1
ATOM 642 C CA . ASN A 1 84 ? -12.249 -2.086 11.488 1.00 97.38 84 ASN A CA 1
ATOM 643 C C . ASN A 1 84 ? -12.060 -2.493 12.960 1.00 97.38 84 ASN A C 1
ATOM 645 O O . ASN A 1 84 ? -12.985 -3.011 13.588 1.00 97.38 84 ASN A O 1
ATOM 649 N N . ALA A 1 85 ? -10.877 -2.244 13.528 1.00 98.31 85 ALA A N 1
ATOM 650 C CA . ALA A 1 85 ? -10.617 -2.459 14.947 1.00 98.31 85 ALA A CA 1
ATOM 651 C C . ALA A 1 85 ? -11.473 -1.530 15.824 1.00 98.31 85 ALA A C 1
ATOM 653 O O . ALA A 1 85 ? -12.049 -1.993 16.806 1.00 98.31 85 ALA A O 1
ATOM 654 N N . GLY A 1 86 ? -11.623 -0.257 15.441 1.00 98.19 86 GLY A N 1
ATOM 655 C CA . GLY A 1 86 ? -12.530 0.688 16.103 1.00 98.19 86 GLY A CA 1
ATOM 656 C C . GLY A 1 86 ? -13.977 0.188 16.132 1.00 98.19 86 GLY A C 1
ATOM 657 O O . GLY A 1 86 ? -14.575 0.091 17.201 1.00 98.19 86 GLY A O 1
ATOM 658 N N . GLU A 1 87 ? -14.504 -0.257 14.988 1.00 97.94 87 GLU A N 1
ATOM 659 C CA . GLU A 1 87 ? -15.855 -0.833 14.922 1.00 97.94 87 GLU A CA 1
ATOM 660 C C . GLU A 1 87 ? -16.020 -2.073 15.815 1.00 97.94 87 GLU A C 1
ATOM 662 O O . GLU A 1 87 ? -17.096 -2.326 16.366 1.00 97.94 87 GLU A O 1
ATOM 667 N N . MET A 1 88 ? -14.968 -2.883 15.952 1.00 97.81 88 MET A N 1
ATOM 668 C CA . MET A 1 88 ? -14.978 -4.050 16.832 1.00 97.81 88 MET A CA 1
ATOM 669 C C . MET A 1 88 ? -14.979 -3.648 18.308 1.00 97.81 88 MET A C 1
ATOM 671 O O . MET A 1 88 ? -15.723 -4.238 19.092 1.00 97.81 88 MET A O 1
ATOM 675 N N . ILE A 1 89 ? -14.190 -2.639 18.682 1.00 98.25 89 ILE A N 1
ATOM 676 C CA . ILE A 1 89 ? -14.157 -2.090 20.042 1.00 98.25 89 ILE A CA 1
ATOM 677 C C . ILE A 1 89 ? -15.545 -1.586 20.441 1.00 98.25 89 ILE A C 1
ATOM 679 O O . ILE A 1 89 ? -16.025 -1.927 21.524 1.00 98.25 89 ILE A O 1
ATOM 683 N N . ASP A 1 90 ? -16.230 -0.857 19.561 1.00 98.31 90 ASP A N 1
ATOM 684 C CA . ASP A 1 90 ? -17.576 -0.344 19.833 1.00 98.31 90 ASP A CA 1
ATOM 685 C C . ASP A 1 90 ? -18.574 -1.485 20.075 1.00 98.31 90 ASP A C 1
ATOM 687 O O . ASP A 1 90 ? -19.312 -1.494 21.068 1.00 98.31 90 ASP A O 1
ATOM 691 N N . LYS A 1 91 ? -18.547 -2.515 19.218 1.00 98.25 91 LYS A N 1
ATOM 692 C CA . LYS A 1 91 ? -19.392 -3.712 19.368 1.00 98.25 91 LYS A CA 1
ATOM 693 C C . LYS A 1 91 ? -19.112 -4.439 20.683 1.00 98.25 91 LYS A C 1
ATOM 695 O O . LYS A 1 91 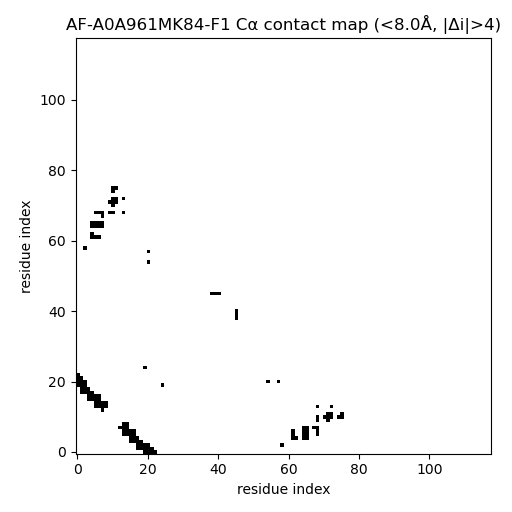? -20.049 -4.781 21.409 1.00 98.25 91 LYS A O 1
ATOM 700 N N . LEU A 1 92 ? -17.840 -4.659 21.012 1.00 98.25 92 LEU A N 1
ATOM 701 C CA . LEU A 1 92 ? -17.440 -5.331 22.249 1.00 98.25 92 LEU A CA 1
ATOM 702 C C . LEU A 1 92 ? -17.786 -4.506 23.489 1.00 98.25 92 LEU A C 1
ATOM 704 O O . LEU A 1 92 ? -18.171 -5.079 24.502 1.00 98.25 92 LE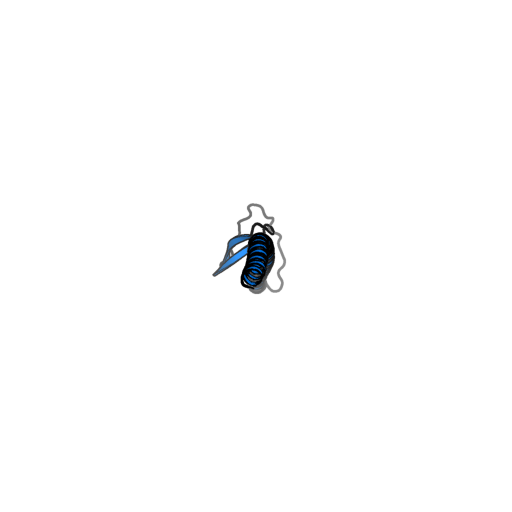U A O 1
ATOM 708 N N . THR A 1 93 ? -17.742 -3.179 23.404 1.00 98.19 93 THR A N 1
ATOM 709 C CA . THR A 1 93 ? -18.137 -2.282 24.499 1.00 98.19 93 THR A CA 1
ATOM 710 C C . THR A 1 93 ? -19.629 -2.401 24.810 1.00 98.19 93 THR A C 1
ATOM 712 O O . THR A 1 93 ? -20.026 -2.434 25.978 1.00 98.19 93 THR A O 1
ATOM 715 N N . ILE A 1 94 ? -20.475 -2.530 23.784 1.00 98.19 94 ILE A N 1
ATOM 716 C CA . ILE A 1 94 ? -21.913 -2.779 23.967 1.00 98.19 94 ILE A CA 1
ATOM 717 C C . ILE A 1 94 ? -22.139 -4.131 24.654 1.00 98.19 94 ILE A C 1
ATOM 719 O O . ILE A 1 94 ? -22.908 -4.213 25.615 1.00 98.19 94 ILE A O 1
ATOM 723 N N . VAL A 1 95 ? -21.456 -5.183 24.192 1.00 98.12 95 VAL A N 1
ATOM 724 C CA . VAL A 1 95 ? -21.545 -6.524 24.794 1.00 98.12 95 VAL A CA 1
ATOM 725 C C . VAL A 1 95 ? -21.066 -6.499 26.244 1.00 98.12 95 VAL A C 1
ATOM 727 O O . VAL A 1 95 ? -21.769 -6.992 27.120 1.00 98.12 95 VAL A O 1
ATOM 730 N N . TYR A 1 96 ? -19.930 -5.859 26.515 1.00 98.38 96 TYR A N 1
ATOM 731 C CA . TYR A 1 96 ? -19.367 -5.717 27.854 1.00 98.38 96 TYR A CA 1
ATOM 732 C C . TYR A 1 96 ? -20.350 -5.047 28.817 1.00 98.38 96 TYR A C 1
ATOM 734 O O . TYR A 1 96 ? -20.629 -5.584 29.886 1.00 98.38 96 TYR A O 1
ATOM 742 N N . ASN A 1 97 ? -20.935 -3.909 28.431 1.00 97.94 97 ASN A N 1
ATOM 743 C CA . ASN A 1 97 ? -21.888 -3.198 29.283 1.00 97.94 97 ASN A CA 1
ATOM 744 C C . ASN A 1 97 ? -23.166 -4.006 29.531 1.00 97.94 97 ASN A C 1
ATOM 746 O O . ASN A 1 97 ? -23.685 -3.992 30.648 1.00 97.94 97 ASN A O 1
ATOM 750 N N . ARG A 1 98 ? -23.652 -4.737 28.520 1.00 98.12 98 ARG A N 1
ATOM 751 C CA . ARG A 1 98 ? -24.793 -5.647 28.671 1.00 98.12 98 ARG A CA 1
ATOM 752 C C . ARG A 1 98 ? -24.478 -6.765 29.665 1.00 98.12 98 ARG A C 1
ATOM 754 O O . ARG A 1 98 ? -25.247 -6.962 30.601 1.00 98.12 98 ARG A O 1
ATOM 761 N N . SER A 1 99 ? -23.346 -7.448 29.503 1.00 97.62 99 SER A N 1
ATOM 762 C CA . SER A 1 99 ? -22.917 -8.514 30.415 1.00 97.62 99 SER A CA 1
ATOM 763 C C . SER A 1 99 ? -22.682 -7.990 31.832 1.00 97.62 99 SER A C 1
ATOM 765 O O . SER A 1 99 ? -23.053 -8.645 32.800 1.00 97.62 99 SER A O 1
ATOM 767 N N . ARG A 1 100 ? -22.140 -6.772 31.974 1.00 98.38 100 ARG A N 1
ATOM 768 C CA . ARG A 1 100 ? -21.970 -6.112 33.274 1.00 98.38 100 ARG A CA 1
ATOM 769 C C . ARG A 1 100 ? -23.310 -5.877 33.970 1.00 98.38 100 ARG A C 1
ATOM 771 O O . ARG A 1 100 ? -23.426 -6.139 35.159 1.00 98.38 100 ARG A O 1
ATOM 778 N N . GLN A 1 101 ? -24.319 -5.390 33.245 1.00 98.06 101 GLN A N 1
ATOM 779 C CA . GLN A 1 101 ? -25.662 -5.196 33.804 1.00 98.06 101 GLN A CA 1
ATOM 780 C C . GLN A 1 101 ? -26.293 -6.528 34.220 1.00 98.06 101 GLN A C 1
ATOM 782 O O . GLN A 1 101 ? -26.831 -6.610 35.317 1.00 98.06 101 GLN A O 1
ATOM 787 N N . GLN A 1 102 ? -26.163 -7.570 33.392 1.00 98.00 102 GLN A N 1
ATOM 788 C CA . GLN A 1 102 ? -26.639 -8.919 33.717 1.00 98.00 102 GLN A CA 1
ATOM 789 C C . GLN A 1 102 ? -25.986 -9.470 34.993 1.00 98.00 102 GLN A C 1
ATOM 791 O O . GLN A 1 102 ? -26.685 -10.006 35.851 1.00 98.00 102 GLN A O 1
ATOM 796 N N . ALA A 1 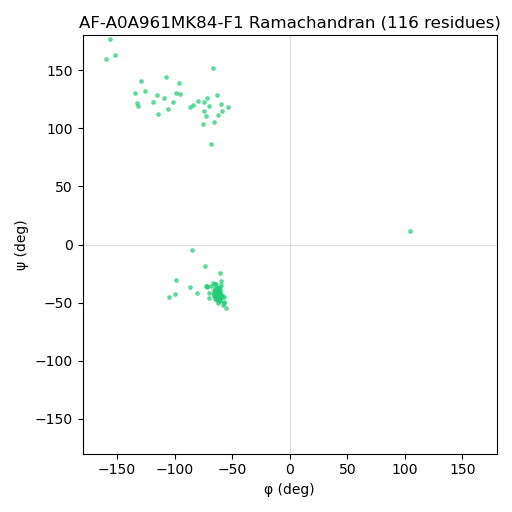103 ? -24.671 -9.287 35.147 1.00 97.94 103 ALA A N 1
ATOM 797 C CA . ALA A 1 103 ? -23.943 -9.702 36.343 1.00 97.94 103 ALA A CA 1
ATOM 798 C C . ALA A 1 103 ? -24.446 -8.973 37.601 1.00 97.94 103 ALA A C 1
ATOM 800 O O . ALA A 1 103 ? -24.803 -9.636 38.568 1.00 97.94 103 ALA A O 1
ATOM 801 N N . ILE A 1 104 ? -24.580 -7.638 37.552 1.00 97.88 104 ILE A N 1
ATOM 802 C CA . ILE A 1 104 ? -25.128 -6.841 38.666 1.00 97.88 104 ILE A CA 1
ATOM 803 C C . ILE A 1 104 ? -26.536 -7.323 39.036 1.00 97.88 104 ILE A C 1
ATOM 805 O O . ILE A 1 104 ? -26.846 -7.486 40.212 1.00 97.88 104 ILE A O 1
ATOM 809 N N . THR A 1 105 ? -27.403 -7.568 38.049 1.00 97.75 105 THR A N 1
ATOM 810 C CA . THR A 1 105 ? -28.761 -8.054 38.328 1.00 97.75 105 THR A CA 1
ATOM 811 C C . THR A 1 105 ? -28.770 -9.453 38.937 1.00 97.75 105 THR A C 1
ATOM 813 O O . THR A 1 105 ? -29.563 -9.691 39.839 1.00 97.75 105 THR A O 1
ATOM 816 N N . SER A 1 106 ? -27.895 -10.358 38.486 1.00 97.31 106 SER A N 1
ATOM 817 C CA . SER A 1 106 ? -27.788 -11.712 39.048 1.00 97.31 106 SER A CA 1
ATOM 818 C C . SER A 1 106 ? -27.339 -11.661 40.503 1.00 97.31 106 SER A C 1
ATOM 820 O O . SER A 1 106 ? -27.976 -12.262 41.359 1.00 97.31 106 SER A O 1
ATOM 822 N N . GLU A 1 107 ? -26.303 -10.872 40.791 1.00 97.25 107 GLU A N 1
ATOM 823 C CA . GLU A 1 107 ? -25.773 -10.697 42.143 1.00 97.25 107 GLU A CA 1
ATOM 824 C C . GLU A 1 107 ? -26.829 -10.097 43.086 1.00 97.25 107 GLU A C 1
ATOM 826 O O . GLU A 1 107 ? -27.031 -10.589 44.194 1.00 97.25 107 GLU A O 1
ATOM 831 N N . LEU A 1 108 ? -27.584 -9.090 42.632 1.00 96.81 108 LEU A N 1
ATOM 832 C CA . LEU A 1 108 ? -28.687 -8.524 43.416 1.00 96.81 108 LEU A CA 1
ATOM 833 C C . LEU A 1 108 ? -29.809 -9.540 43.679 1.00 96.81 108 LEU A C 1
ATOM 835 O O . LEU A 1 108 ? -30.337 -9.582 44.790 1.00 96.81 108 LEU A O 1
ATOM 839 N N . ILE A 1 109 ? -30.173 -10.359 42.687 1.00 96.88 109 ILE A N 1
ATOM 840 C CA . ILE A 1 109 ? -31.187 -11.414 42.847 1.00 96.88 109 ILE A CA 1
ATOM 841 C C . ILE A 1 109 ? -30.712 -12.469 43.850 1.00 96.88 109 ILE A C 1
ATOM 843 O O . ILE A 1 109 ? -31.503 -12.903 44.687 1.00 96.88 109 ILE A O 1
ATOM 847 N N . GLU A 1 110 ? -29.439 -12.860 43.800 1.00 96.44 110 GLU A N 1
ATOM 848 C CA . GLU A 1 110 ? -28.842 -13.802 44.752 1.00 96.44 110 GLU A CA 1
ATOM 849 C C . GLU A 1 110 ? -28.867 -13.249 46.184 1.00 96.44 110 GLU A C 1
ATOM 851 O O . GLU A 1 110 ? -29.274 -13.962 47.103 1.00 96.44 110 GLU A O 1
ATOM 856 N N . ILE A 1 111 ? -28.522 -11.969 46.377 1.00 95.69 111 ILE A N 1
ATOM 857 C CA . ILE A 1 111 ? -28.575 -11.303 47.689 1.00 95.69 111 ILE A CA 1
ATOM 858 C C . ILE A 1 111 ? -30.005 -11.286 48.246 1.00 95.69 111 ILE A C 1
ATOM 860 O O . ILE A 1 111 ? -30.210 -11.640 49.407 1.00 95.69 111 ILE A O 1
ATOM 864 N N . ILE A 1 112 ? -30.995 -10.891 47.437 1.00 95.38 112 ILE A N 1
ATOM 865 C CA . ILE A 1 112 ? -32.401 -10.823 47.872 1.00 95.38 112 ILE A CA 1
ATOM 866 C C . ILE A 1 112 ? -32.929 -12.224 48.201 1.00 95.38 112 ILE A C 1
ATOM 868 O O . ILE A 1 112 ? -33.499 -12.426 49.269 1.00 95.38 112 ILE A O 1
ATOM 872 N N . SER A 1 113 ? -32.679 -13.203 47.328 1.00 95.38 113 SER A N 1
ATOM 873 C CA . SER A 1 113 ? -33.135 -14.586 47.522 1.00 95.38 113 SER A CA 1
ATOM 874 C C . SER A 1 113 ? -32.514 -15.224 48.770 1.00 95.38 113 SER A C 1
ATOM 876 O O . SER A 1 113 ? -33.182 -15.965 49.486 1.00 95.38 113 SER A O 1
ATOM 878 N N . GLY A 1 114 ? -31.241 -14.927 49.056 1.00 94.38 114 GLY A N 1
ATOM 879 C CA . GLY A 1 114 ? -30.570 -15.370 50.278 1.00 94.38 114 GLY A CA 1
ATOM 880 C C . GLY A 1 114 ? -31.122 -14.709 51.544 1.00 94.38 114 GLY A C 1
ATOM 881 O O . GLY A 1 114 ? -31.219 -15.367 52.576 1.00 94.38 114 GLY A O 1
ATOM 882 N N . ALA A 1 115 ? -31.510 -13.432 51.467 1.00 94.69 115 ALA A N 1
ATOM 883 C CA . ALA A 1 115 ? -32.116 -12.710 52.583 1.00 94.69 115 ALA A CA 1
ATOM 884 C C . ALA A 1 115 ? -33.552 -13.175 52.888 1.00 94.69 115 ALA A C 1
ATOM 886 O O . ALA A 1 115 ? -33.920 -13.238 54.054 1.00 94.69 115 ALA A O 1
ATOM 887 N N . GLU A 1 116 ? -34.348 -13.518 51.869 1.00 92.75 116 GLU A N 1
ATOM 888 C CA . GLU A 1 116 ? -35.715 -14.043 52.037 1.00 92.75 116 GLU A CA 1
ATOM 889 C C . GLU A 1 116 ? -35.761 -15.494 52.550 1.00 92.75 116 GLU A C 1
ATOM 891 O O . GLU A 1 116 ? -36.796 -15.942 53.041 1.00 92.75 116 GLU A O 1
ATOM 896 N N . ALA A 1 117 ? -34.661 -16.243 52.432 1.00 87.38 117 ALA A N 1
ATOM 897 C CA . ALA A 1 117 ? -34.566 -17.633 52.880 1.00 87.38 117 ALA A CA 1
ATOM 898 C C . ALA A 1 117 ? -34.220 -17.801 54.378 1.00 87.38 117 ALA A C 1
ATOM 900 O O . ALA A 1 117 ? -34.186 -18.938 54.858 1.00 87.38 117 ALA A O 1
ATOM 901 N N . LEU A 1 118 ? -33.943 -16.702 55.093 1.00 67.19 118 LEU A N 1
ATOM 902 C CA . LEU A 1 118 ? -33.672 -16.644 56.540 1.00 67.19 118 LEU A CA 1
ATOM 903 C C . LEU A 1 118 ? -34.913 -16.199 57.322 1.00 67.19 118 LEU A C 1
ATOM 905 O O . LEU A 1 118 ? -35.141 -16.785 58.405 1.00 67.19 118 LEU A O 1
#